Protein AF-A0A832L5V4-F1 (afdb_monomer_lite)

pLDDT: mean 93.27, std 5.25, range [75.19, 98.69]

Radius of gyration: 15.29 Å; chains: 1; bounding box: 38×40×36 Å

Secondary structure (DSSP, 8-state):
---GGGG-SEEEES-S-TTTSSS-BTEEEEEE-HHHHHHHHTTSEEEEEEEEESSSS--HHHHHHPPP-SEEEGGGGSS-EEEEEEEETTEEEEEEE-TTSSSEEEEEEE-SS-HHHHHHHHHHHHHHHHHHTTTSPP-TTS-----EEEEEPGGGGSSEEE-

Sequence (163 aa):
MKTIMSYFDETVDYPLDIALNPIPMNTLWRYVSSTFLDGFINHVTPLKVFVLDRYEPDKTEKIKKLKRQIHTKLSQFGDDIIILSEIGENTYMFFWFDMDVSDCYIGRFETTDSKDKVIDSLTNWLNKQKEENEGEEFYEGIDNGIWNYHELPLSFLEGWISF

Structure (mmCIF, N/CA/C/O backbone):
data_AF-A0A832L5V4-F1
#
_entry.id   AF-A0A832L5V4-F1
#
loop_
_atom_site.group_PDB
_atom_site.id
_atom_site.type_symbol
_atom_site.label_atom_id
_atom_site.label_alt_id
_atom_site.label_comp_id
_atom_site.label_asym_id
_atom_site.label_entity_id
_atom_site.label_seq_id
_atom_site.pdbx_PDB_ins_code
_atom_site.Cartn_x
_atom_site.Cartn_y
_atom_site.Cartn_z
_atom_site.occupancy
_atom_site.B_iso_or_equiv
_atom_site.auth_seq_id
_atom_site.auth_comp_id
_atom_site.auth_asym_id
_atom_site.auth_atom_id
_atom_site.pdbx_PDB_model_num
ATOM 1 N N . MET A 1 1 ? 12.115 3.845 15.332 1.00 83.44 1 MET A N 1
ATOM 2 C CA . MET A 1 1 ? 10.847 4.377 14.791 1.00 83.44 1 MET A CA 1
ATOM 3 C C . MET A 1 1 ? 10.010 3.200 14.311 1.00 83.44 1 MET A C 1
ATOM 5 O O . MET A 1 1 ? 10.590 2.300 13.717 1.00 83.44 1 MET A O 1
ATOM 9 N N . LYS A 1 2 ? 8.712 3.145 14.632 1.00 95.56 2 LYS A N 1
ATOM 10 C CA . LYS A 1 2 ? 7.837 2.034 14.220 1.00 95.56 2 LYS A CA 1
ATOM 11 C C . LYS A 1 2 ? 7.489 2.176 12.731 1.00 95.56 2 LYS A C 1
ATOM 13 O O . LYS A 1 2 ? 7.169 3.283 12.300 1.00 95.56 2 LYS A O 1
ATOM 18 N N . THR A 1 3 ? 7.570 1.085 11.973 1.00 98.06 3 THR A N 1
ATOM 19 C CA . THR A 1 3 ? 7.240 1.021 10.536 1.00 98.06 3 THR A CA 1
ATOM 20 C C . THR A 1 3 ? 5.976 0.196 10.312 1.00 98.06 3 THR A C 1
ATOM 22 O O . THR A 1 3 ? 5.634 -0.628 11.160 1.00 98.06 3 THR A O 1
ATOM 25 N N . ILE A 1 4 ? 5.299 0.368 9.173 1.00 98.25 4 ILE A N 1
ATOM 26 C CA . ILE A 1 4 ? 4.096 -0.416 8.838 1.00 98.25 4 ILE A CA 1
ATOM 27 C C . ILE A 1 4 ? 4.352 -1.929 8.895 1.00 98.25 4 ILE A C 1
ATOM 29 O O . ILE A 1 4 ? 3.515 -2.685 9.373 1.00 98.25 4 ILE A O 1
ATOM 33 N N . MET A 1 5 ? 5.562 -2.359 8.525 1.00 97.94 5 MET A N 1
ATOM 34 C CA . MET A 1 5 ? 5.958 -3.770 8.550 1.00 97.94 5 MET A CA 1
ATOM 35 C C . MET A 1 5 ? 5.929 -4.387 9.955 1.00 97.94 5 MET A C 1
ATOM 37 O O . MET A 1 5 ? 5.801 -5.594 10.088 1.00 97.94 5 MET A O 1
ATOM 41 N N . SER A 1 6 ? 6.005 -3.573 11.012 1.00 97.75 6 SER A N 1
ATOM 42 C CA . SER A 1 6 ? 5.961 -4.057 12.400 1.00 97.75 6 SER A CA 1
ATOM 43 C C . SER A 1 6 ? 4.576 -4.500 12.887 1.00 97.75 6 SER A C 1
ATOM 45 O O . SER A 1 6 ? 4.480 -4.988 14.010 1.00 97.75 6 SER A O 1
ATOM 47 N N . TYR A 1 7 ? 3.514 -4.290 12.101 1.00 98.38 7 TYR A N 1
ATOM 48 C CA . TYR A 1 7 ? 2.175 -4.801 12.420 1.00 98.38 7 TYR A CA 1
ATOM 49 C C . TYR A 1 7 ? 1.917 -6.208 11.871 1.00 98.38 7 TYR A C 1
ATOM 51 O O . TYR A 1 7 ? 0.864 -6.779 12.147 1.00 98.38 7 TYR A O 1
ATOM 59 N N . PHE A 1 8 ? 2.844 -6.756 11.086 1.00 98.19 8 PHE A N 1
ATOM 60 C CA . PHE A 1 8 ? 2.738 -8.111 10.568 1.00 98.19 8 PHE A CA 1
ATOM 61 C C . PHE A 1 8 ? 3.642 -9.029 11.386 1.00 98.19 8 PHE A C 1
ATOM 63 O O . PHE A 1 8 ? 4.862 -8.864 11.396 1.00 98.19 8 PHE A O 1
ATOM 70 N N . ASP A 1 9 ? 3.030 -9.989 12.070 1.00 97.81 9 ASP A N 1
ATOM 71 C CA . ASP A 1 9 ? 3.724 -11.026 12.834 1.00 97.81 9 ASP A CA 1
ATOM 72 C C . ASP A 1 9 ? 4.356 -12.063 11.893 1.00 97.81 9 ASP A C 1
ATOM 74 O O . ASP A 1 9 ? 5.386 -12.664 12.204 1.00 97.81 9 ASP A O 1
ATOM 78 N N . GLU A 1 10 ? 3.746 -12.253 10.721 1.00 96.88 10 GLU A N 1
ATOM 79 C CA . GLU A 1 10 ? 4.162 -13.224 9.718 1.00 96.88 10 GLU A CA 1
ATOM 80 C C . GLU A 1 10 ? 4.188 -12.610 8.313 1.00 96.88 10 GLU A C 1
ATOM 82 O O . GLU A 1 10 ? 3.348 -11.784 7.948 1.00 96.88 10 GLU A O 1
ATOM 87 N N . THR A 1 11 ? 5.153 -13.049 7.504 1.00 97.31 11 THR A N 1
ATOM 88 C CA . THR A 1 11 ? 5.185 -12.804 6.059 1.00 97.31 11 THR A CA 1
ATOM 89 C C . THR A 1 11 ? 5.166 -14.140 5.326 1.00 97.31 11 THR A C 1
ATOM 91 O O . THR A 1 11 ? 6.017 -14.989 5.585 1.00 97.31 11 THR A O 1
ATOM 94 N N . VAL A 1 12 ? 4.207 -14.318 4.418 1.00 96.69 12 VAL A N 1
ATOM 95 C CA . VAL A 1 12 ? 4.020 -15.553 3.644 1.00 96.69 12 VAL A CA 1
ATOM 96 C C . VAL A 1 12 ? 4.200 -15.260 2.161 1.00 96.69 12 VAL A C 1
ATOM 98 O O . VAL A 1 12 ? 3.477 -14.447 1.584 1.00 96.69 12 VAL A O 1
ATOM 101 N N . ASP A 1 13 ? 5.140 -15.963 1.542 1.00 96.38 13 ASP A N 1
ATOM 102 C CA . ASP A 1 13 ? 5.391 -15.894 0.103 1.00 96.38 13 ASP A CA 1
ATOM 103 C C . ASP A 1 13 ? 4.568 -16.951 -0.615 1.00 96.38 13 ASP A C 1
ATOM 105 O O . ASP A 1 13 ? 4.511 -18.092 -0.154 1.00 96.38 13 ASP A O 1
ATOM 109 N N . TYR A 1 14 ? 3.969 -16.590 -1.754 1.00 94.31 14 TYR A N 1
ATOM 110 C CA . TYR A 1 14 ? 3.171 -17.511 -2.571 1.00 94.31 14 TYR A CA 1
ATOM 111 C C . TYR A 1 14 ? 2.118 -18.260 -1.731 1.00 94.31 14 TYR A C 1
ATOM 113 O O . TYR A 1 14 ? 2.139 -19.496 -1.673 1.00 94.31 14 TYR A O 1
ATOM 121 N N . PRO A 1 15 ? 1.219 -17.536 -1.032 1.00 93.75 15 PRO A N 1
ATOM 122 C CA . PRO A 1 15 ? 0.267 -18.155 -0.120 1.00 93.75 15 PRO A CA 1
ATOM 123 C C . PRO A 1 15 ? -0.567 -19.219 -0.840 1.00 93.75 15 PRO A C 1
ATOM 125 O O . PRO A 1 15 ? -1.112 -18.995 -1.923 1.00 93.75 15 PRO A O 1
ATOM 128 N N . LEU A 1 16 ? -0.669 -20.391 -0.219 1.00 89.94 16 LEU A N 1
ATOM 129 C CA . LEU A 1 16 ? -1.487 -21.504 -0.691 1.00 89.94 16 LEU A CA 1
ATOM 130 C C . LEU A 1 16 ? -2.833 -21.514 0.037 1.00 89.94 16 LEU A C 1
ATOM 132 O O . LEU A 1 16 ? -3.006 -20.860 1.063 1.00 89.94 16 LEU A O 1
ATOM 136 N N . ASP A 1 17 ? -3.803 -22.245 -0.514 1.00 87.44 17 ASP A N 1
ATOM 137 C CA . ASP A 1 17 ? -5.129 -22.435 0.091 1.00 87.44 17 ASP A CA 1
ATOM 138 C C . ASP A 1 17 ? -5.871 -21.125 0.425 1.00 87.44 17 ASP A C 1
ATOM 140 O O . ASP A 1 17 ? -6.682 -21.056 1.351 1.00 87.44 17 ASP A O 1
ATOM 144 N N . ILE A 1 18 ? -5.632 -20.086 -0.385 1.00 88.25 18 ILE A N 1
ATOM 145 C CA . ILE A 1 18 ? -6.130 -18.715 -0.193 1.00 88.25 18 ILE A CA 1
ATOM 146 C C . ILE A 1 18 ? -7.648 -18.661 0.052 1.00 88.25 18 ILE A C 1
ATOM 148 O O . ILE A 1 18 ? -8.131 -17.840 0.828 1.00 88.25 18 ILE A O 1
ATOM 152 N N . ALA A 1 19 ? -8.411 -19.549 -0.587 1.00 87.31 19 ALA A N 1
ATOM 153 C CA . ALA A 1 19 ? -9.864 -19.599 -0.458 1.00 87.31 19 ALA A CA 1
ATOM 154 C C . ALA A 1 19 ? -10.359 -20.060 0.929 1.00 87.31 19 ALA A C 1
ATOM 156 O O . ALA A 1 19 ? -11.506 -19.782 1.274 1.00 87.31 19 ALA A O 1
ATOM 157 N N . LEU A 1 20 ? -9.536 -20.766 1.716 1.00 89.38 20 LEU A N 1
ATOM 158 C CA . LEU A 1 20 ? -9.933 -21.280 3.034 1.00 89.38 20 LEU A CA 1
ATOM 159 C C . LEU A 1 20 ? -9.820 -20.222 4.136 1.00 89.38 20 LEU A C 1
ATOM 161 O O . LEU A 1 20 ? -10.670 -20.171 5.022 1.00 89.38 20 LEU A O 1
ATOM 165 N N . ASN A 1 21 ? -8.780 -19.388 4.089 1.00 87.75 21 ASN A N 1
ATOM 166 C CA . ASN A 1 21 ? -8.557 -18.309 5.049 1.00 87.75 21 ASN A CA 1
ATOM 167 C C . ASN A 1 21 ? -7.858 -17.127 4.357 1.00 87.75 21 ASN A C 1
ATOM 169 O O . ASN A 1 21 ? -6.636 -16.989 4.460 1.00 87.75 21 ASN A O 1
ATOM 173 N N . PRO A 1 22 ? -8.603 -16.299 3.603 1.00 89.19 22 PRO A N 1
ATOM 174 C CA . PRO A 1 22 ? -8.007 -15.209 2.848 1.00 89.19 22 PRO A CA 1
ATOM 175 C C . PRO A 1 22 ? -7.442 -14.144 3.794 1.00 89.19 22 PRO A C 1
ATOM 177 O O . PRO A 1 22 ? -8.161 -13.611 4.640 1.00 89.19 22 PRO A O 1
ATOM 180 N N . ILE A 1 23 ? -6.160 -13.818 3.606 1.00 90.50 23 ILE A N 1
ATOM 181 C CA . ILE A 1 23 ? -5.425 -12.740 4.280 1.00 90.50 23 ILE A CA 1
ATOM 182 C C . ILE A 1 23 ? -5.578 -12.815 5.817 1.00 90.50 23 ILE A C 1
ATOM 184 O O . ILE A 1 23 ? -6.313 -12.016 6.412 1.00 90.50 23 ILE A O 1
ATOM 188 N N . PRO A 1 24 ? -4.943 -13.789 6.495 1.00 95.44 24 PRO A N 1
ATOM 189 C CA . PRO A 1 24 ? -4.996 -13.925 7.949 1.00 95.44 24 PRO A CA 1
ATOM 190 C C . PRO A 1 24 ? -4.625 -12.625 8.680 1.00 95.44 24 PRO A C 1
ATOM 192 O O . PRO A 1 24 ? -3.970 -11.739 8.131 1.00 95.44 24 PRO A O 1
ATOM 195 N N . MET A 1 25 ? -5.121 -12.474 9.909 1.00 96.94 25 MET A N 1
ATOM 196 C CA . MET A 1 25 ? -4.839 -11.284 10.714 1.00 96.94 25 MET A CA 1
ATOM 197 C C . MET A 1 25 ? -3.352 -11.219 11.080 1.00 96.94 25 MET A C 1
ATOM 199 O O . MET A 1 25 ? -2.763 -12.240 11.414 1.00 96.94 25 MET A O 1
ATOM 203 N N . ASN A 1 26 ? -2.786 -10.014 11.044 1.00 98.12 26 ASN A N 1
ATOM 204 C CA . ASN A 1 26 ? -1.373 -9.707 11.279 1.00 98.12 26 ASN A CA 1
ATOM 205 C C . ASN A 1 26 ? -0.421 -10.465 10.34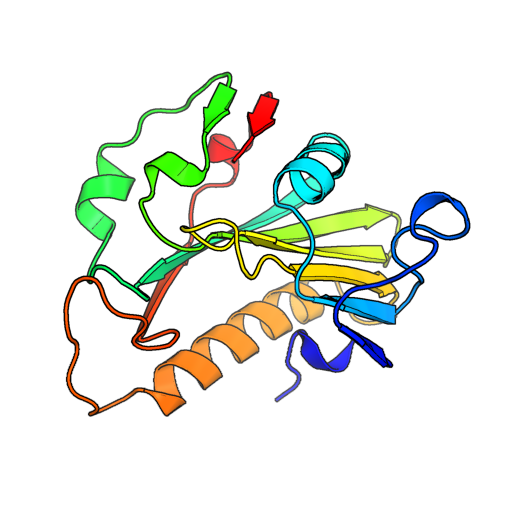3 1.00 98.12 26 ASN A C 1
ATOM 207 O O . ASN A 1 26 ? 0.716 -10.764 10.704 1.00 98.12 26 ASN A O 1
ATOM 211 N N . THR A 1 27 ? -0.861 -10.745 9.118 1.00 97.69 27 THR A N 1
ATOM 212 C CA . THR A 1 27 ? -0.050 -11.423 8.106 1.00 97.69 27 THR A CA 1
ATOM 213 C C . THR A 1 27 ? 0.086 -10.550 6.867 1.00 97.69 27 THR A C 1
ATOM 215 O O . THR A 1 27 ? -0.897 -9.987 6.374 1.00 97.69 27 THR A O 1
ATOM 218 N N . LEU A 1 28 ? 1.311 -10.465 6.350 1.00 98.25 28 LEU A N 1
ATOM 219 C CA . LEU A 1 28 ? 1.615 -9.912 5.036 1.00 98.25 28 LEU A CA 1
ATOM 220 C C . LEU A 1 28 ? 1.790 -11.057 4.038 1.00 98.25 28 LEU A C 1
ATOM 222 O O . LEU A 1 28 ? 2.629 -11.935 4.225 1.00 98.25 28 LEU A O 1
ATOM 226 N N . TRP A 1 29 ? 1.023 -11.048 2.961 1.00 97.56 29 TRP A N 1
ATOM 227 C CA . TRP A 1 29 ? 1.217 -11.949 1.834 1.00 97.56 29 TRP A CA 1
ATOM 228 C C . TRP A 1 29 ? 1.990 -11.258 0.722 1.00 97.56 29 TRP A C 1
ATOM 230 O O . TRP A 1 29 ? 1.693 -10.109 0.383 1.00 97.56 29 TRP A O 1
ATOM 240 N N . ARG A 1 30 ? 2.952 -11.975 0.138 1.00 97.06 30 ARG A N 1
ATOM 241 C CA . ARG A 1 30 ? 3.760 -11.518 -0.996 1.00 97.06 30 ARG A CA 1
ATOM 242 C C . ARG A 1 30 ? 3.581 -12.417 -2.212 1.00 97.06 30 ARG A C 1
ATOM 244 O O . ARG A 1 30 ? 3.216 -13.586 -2.069 1.00 97.06 30 ARG A O 1
ATOM 251 N N . TYR A 1 31 ? 3.882 -11.866 -3.386 1.00 95.00 31 TYR A N 1
ATOM 252 C CA . TYR A 1 31 ? 3.754 -12.553 -4.674 1.00 95.00 31 TYR A CA 1
ATOM 253 C C . TYR A 1 31 ? 2.313 -13.015 -4.933 1.00 95.00 31 TYR A C 1
ATOM 255 O O . TYR A 1 31 ? 2.040 -14.174 -5.255 1.00 95.00 31 TYR A O 1
ATOM 263 N N . VAL A 1 32 ? 1.362 -12.102 -4.717 1.00 94.12 32 VAL A N 1
ATOM 264 C CA . VAL A 1 32 ? -0.070 -12.336 -4.930 1.00 94.12 32 VAL A CA 1
ATOM 265 C C . VAL A 1 32 ? -0.502 -11.633 -6.215 1.00 94.12 32 VAL A C 1
ATOM 267 O O . VAL A 1 32 ? -0.030 -10.550 -6.521 1.00 94.12 32 VAL A O 1
ATOM 270 N N . SER A 1 33 ? -1.420 -12.219 -6.985 1.00 92.62 33 SER A N 1
ATOM 271 C CA . SER A 1 33 ? -1.902 -11.594 -8.226 1.00 92.62 33 SER A CA 1
ATOM 272 C C . SER A 1 33 ? -2.573 -10.238 -7.969 1.00 92.62 33 SER A C 1
ATOM 274 O O . SER A 1 33 ? -3.421 -10.128 -7.083 1.00 92.62 33 SER A O 1
ATOM 276 N N . SER A 1 34 ? -2.296 -9.234 -8.807 1.00 94.06 34 SER A N 1
ATOM 277 C CA . SER A 1 34 ? -3.002 -7.940 -8.785 1.00 94.06 34 SER A CA 1
ATOM 278 C C . SER A 1 34 ? -4.528 -8.082 -8.875 1.00 94.06 34 SER A C 1
ATOM 280 O O . SER A 1 34 ? -5.249 -7.362 -8.194 1.00 94.06 34 SER A O 1
ATOM 282 N N . THR A 1 35 ? -5.040 -9.078 -9.608 1.00 92.69 35 THR A N 1
ATOM 283 C CA . THR A 1 35 ? -6.484 -9.371 -9.678 1.00 92.69 35 THR A CA 1
ATOM 284 C C . THR A 1 35 ? -7.069 -9.764 -8.318 1.00 92.69 35 THR A C 1
ATOM 286 O O . THR A 1 35 ? -8.235 -9.490 -8.038 1.00 92.69 35 THR A O 1
ATOM 289 N N . PHE A 1 36 ? -6.274 -10.399 -7.452 1.00 93.31 36 PHE A N 1
ATOM 290 C CA . PHE A 1 36 ? -6.698 -10.685 -6.086 1.00 93.31 36 PHE A CA 1
ATOM 291 C C . PHE A 1 36 ? -6.830 -9.386 -5.287 1.00 93.31 36 PHE A C 1
ATOM 293 O O . PHE A 1 36 ? -7.852 -9.190 -4.639 1.00 93.31 36 PHE A O 1
ATOM 300 N N . LEU A 1 37 ? -5.856 -8.474 -5.387 1.00 96.00 37 LEU A N 1
ATOM 301 C CA . LEU A 1 37 ? -5.907 -7.161 -4.732 1.00 96.00 37 LEU A CA 1
ATOM 302 C C . LEU A 1 37 ? -7.094 -6.316 -5.233 1.00 96.00 37 LEU A C 1
ATOM 304 O O . LEU A 1 37 ? -7.799 -5.717 -4.417 1.00 96.00 37 LEU A O 1
ATOM 308 N N . ASP A 1 38 ? -7.363 -6.323 -6.544 1.00 94.81 38 ASP A N 1
ATOM 309 C CA . ASP A 1 38 ? -8.521 -5.655 -7.165 1.00 94.81 38 ASP A CA 1
ATOM 310 C C . ASP A 1 38 ? -9.853 -6.109 -6.545 1.00 94.81 38 ASP A C 1
ATOM 312 O O . ASP A 1 38 ? -10.789 -5.316 -6.383 1.00 94.81 38 ASP A O 1
ATOM 316 N N . GLY A 1 39 ? -9.920 -7.383 -6.146 1.00 94.12 39 GLY A N 1
ATOM 317 C CA . GLY A 1 39 ? -11.067 -7.975 -5.465 1.00 94.12 39 GLY A CA 1
ATOM 318 C C . GLY A 1 39 ? -11.326 -7.428 -4.058 1.00 94.12 39 GLY A C 1
ATOM 319 O O . GLY A 1 39 ? -12.438 -7.584 -3.565 1.00 94.12 39 GLY A O 1
ATOM 320 N N . PHE A 1 40 ? -10.351 -6.772 -3.416 1.00 95.62 40 PHE A N 1
ATOM 321 C CA . PHE A 1 40 ? -10.499 -6.199 -2.070 1.00 95.62 40 PHE A CA 1
ATOM 322 C C . PHE A 1 40 ? -10.518 -4.672 -2.062 1.00 95.62 40 PHE A C 1
ATOM 324 O O . PHE A 1 40 ? -11.255 -4.089 -1.269 1.00 95.62 40 PHE A O 1
ATOM 331 N N . ILE A 1 41 ? -9.750 -4.009 -2.930 1.00 96.19 41 ILE A N 1
ATOM 332 C CA . ILE A 1 41 ? -9.552 -2.551 -2.865 1.00 96.19 41 ILE A CA 1
ATOM 333 C C . ILE A 1 41 ? -10.858 -1.745 -3.009 1.00 96.19 41 ILE A C 1
ATOM 335 O O . ILE A 1 41 ? -10.995 -0.665 -2.442 1.00 96.19 41 ILE A O 1
ATOM 339 N N . ASN A 1 42 ? -11.859 -2.298 -3.699 1.00 95.75 42 ASN A N 1
ATOM 340 C CA . ASN A 1 42 ? -13.188 -1.693 -3.859 1.00 95.75 42 ASN A CA 1
ATOM 341 C C . ASN A 1 42 ? -14.111 -1.856 -2.633 1.00 95.75 42 ASN A C 1
ATOM 343 O O . ASN A 1 42 ? -15.236 -1.355 -2.631 1.00 95.75 42 ASN A O 1
ATOM 347 N N . HIS A 1 43 ? -13.665 -2.572 -1.599 1.00 95.44 43 HIS A N 1
ATOM 348 C CA . HIS A 1 43 ? -14.448 -2.916 -0.407 1.00 95.44 43 HIS A CA 1
ATOM 349 C C . HIS A 1 43 ? -13.801 -2.423 0.896 1.00 95.44 43 HIS A C 1
ATOM 351 O O . HIS A 1 43 ? -14.140 -2.899 1.980 1.00 95.44 43 HIS A O 1
ATOM 357 N N . VAL A 1 44 ? -12.879 -1.465 0.799 1.00 96.25 44 VAL A N 1
ATOM 358 C CA . VAL A 1 44 ? -12.152 -0.874 1.930 1.00 96.25 44 VAL A CA 1
ATOM 359 C C . VAL A 1 44 ? -12.278 0.650 1.924 1.00 96.25 44 VAL A C 1
ATOM 361 O O . VAL A 1 44 ? -12.726 1.235 0.940 1.00 96.25 44 VAL A O 1
ATOM 364 N N . THR A 1 45 ? -11.894 1.308 3.022 1.00 96.75 45 THR A N 1
ATOM 365 C CA . THR A 1 45 ? -11.837 2.779 3.099 1.00 96.75 45 THR A CA 1
ATOM 366 C C . THR A 1 45 ? -10.381 3.246 3.022 1.00 96.75 45 THR A C 1
ATOM 368 O O . THR A 1 45 ? -9.658 3.099 4.011 1.00 96.75 45 THR A O 1
ATOM 371 N N . PRO A 1 46 ? -9.915 3.805 1.890 1.00 96.81 46 PRO A N 1
ATOM 372 C CA . PRO A 1 46 ? -8.537 4.269 1.763 1.00 96.81 46 PRO A CA 1
ATOM 373 C C . PRO A 1 46 ? -8.219 5.414 2.730 1.00 96.81 46 PRO A C 1
ATOM 375 O O . PRO A 1 46 ? -8.999 6.354 2.879 1.00 96.81 46 PRO A O 1
ATOM 378 N N . LEU A 1 47 ? -7.049 5.349 3.361 1.00 97.56 47 LEU A N 1
ATOM 379 C CA . LEU A 1 47 ? -6.516 6.383 4.255 1.00 97.56 47 LEU A CA 1
ATOM 380 C C . LEU A 1 47 ? -5.384 7.170 3.600 1.00 97.56 47 LEU A C 1
ATOM 382 O O . LEU A 1 47 ? -5.299 8.387 3.758 1.00 97.56 47 LEU A O 1
ATOM 386 N N . LYS A 1 48 ? -4.510 6.467 2.877 1.00 98.06 48 LYS A N 1
ATOM 387 C CA . LYS A 1 48 ? -3.375 7.034 2.148 1.00 98.06 48 LYS A CA 1
ATOM 388 C C . LYS A 1 48 ? -3.117 6.223 0.890 1.00 98.06 48 LYS A C 1
ATOM 390 O O . LYS A 1 48 ? -3.253 5.001 0.911 1.00 98.06 48 LYS A O 1
ATOM 395 N N . VAL A 1 49 ? -2.700 6.905 -0.169 1.00 96.81 49 VAL A N 1
ATOM 396 C CA . VAL A 1 49 ? -2.206 6.285 -1.396 1.00 96.81 49 VAL A CA 1
ATOM 397 C C . VAL A 1 49 ? -0.950 7.005 -1.858 1.00 96.81 49 VAL A C 1
ATOM 399 O O . VAL A 1 49 ? -0.884 8.234 -1.835 1.00 96.81 49 VAL A O 1
ATOM 402 N N . PHE A 1 50 ? 0.037 6.228 -2.280 1.00 96.88 50 PHE A N 1
ATOM 403 C CA . PHE A 1 50 ? 1.301 6.722 -2.790 1.00 96.88 50 PHE A CA 1
ATOM 404 C C . PHE A 1 50 ? 1.615 6.045 -4.113 1.00 96.88 50 PHE A C 1
ATOM 406 O O . PHE A 1 50 ? 1.395 4.844 -4.255 1.00 96.88 50 PHE A O 1
ATOM 413 N N . VAL A 1 51 ? 2.154 6.816 -5.049 1.00 95.69 51 VAL A N 1
ATOM 414 C CA . VAL A 1 51 ? 2.879 6.278 -6.199 1.00 95.69 51 VAL A CA 1
ATOM 415 C C . VAL A 1 51 ? 4.367 6.351 -5.906 1.00 95.69 51 VAL A C 1
ATOM 417 O O . VAL A 1 51 ? 4.843 7.359 -5.374 1.00 95.69 51 VAL A O 1
ATOM 420 N N . LEU A 1 52 ? 5.077 5.270 -6.196 1.00 95.69 52 LEU A N 1
ATOM 421 C CA . LEU A 1 52 ? 6.517 5.191 -6.001 1.00 95.69 52 LEU A CA 1
ATOM 422 C C . LEU A 1 52 ? 7.256 5.675 -7.253 1.00 95.69 52 LEU A C 1
ATOM 424 O O . LEU A 1 52 ? 6.702 5.702 -8.350 1.00 95.69 52 LEU A O 1
ATOM 428 N N . ASP A 1 53 ? 8.511 6.062 -7.063 1.00 94.56 53 ASP A N 1
ATOM 429 C CA . ASP A 1 53 ? 9.472 6.261 -8.141 1.00 94.56 53 ASP A CA 1
ATOM 430 C C . ASP A 1 53 ? 10.476 5.092 -8.059 1.00 94.56 53 ASP A C 1
ATOM 432 O O . ASP A 1 53 ? 11.544 5.253 -7.470 1.00 94.56 53 ASP A O 1
ATOM 436 N N . ARG A 1 54 ? 10.129 3.891 -8.548 1.00 93.75 54 ARG A N 1
ATOM 437 C 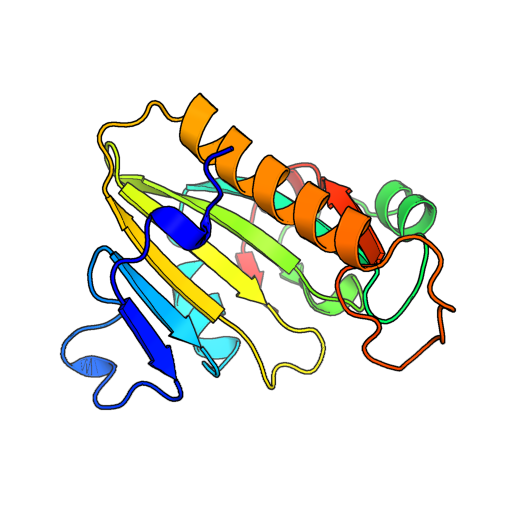CA . ARG A 1 54 ? 11.068 2.745 -8.600 1.00 93.75 54 ARG A CA 1
ATOM 438 C C . ARG A 1 54 ? 11.681 2.567 -9.981 1.00 93.75 54 ARG A C 1
ATOM 440 O O . ARG A 1 54 ? 12.855 2.221 -10.085 1.00 93.75 54 ARG A O 1
ATOM 447 N N . TYR A 1 55 ? 10.893 2.822 -11.025 1.00 92.69 55 TYR A N 1
ATOM 448 C CA . TYR A 1 55 ? 11.262 2.543 -12.417 1.00 92.69 55 TYR A CA 1
ATOM 449 C C . TYR A 1 55 ? 11.376 3.811 -13.265 1.00 92.69 55 TYR A C 1
ATOM 451 O O . TYR A 1 55 ? 12.139 3.851 -14.231 1.00 92.69 55 TYR A O 1
ATOM 459 N N . GLU A 1 56 ? 10.648 4.866 -12.898 1.00 90.12 56 GLU A N 1
ATOM 460 C CA . GLU A 1 56 ? 10.725 6.181 -13.536 1.00 90.12 56 GLU A CA 1
ATOM 461 C C . GLU A 1 56 ? 10.797 7.277 -12.461 1.00 90.12 56 GLU A C 1
ATOM 463 O O . GLU A 1 56 ? 9.976 7.274 -11.540 1.00 90.12 56 GLU A O 1
ATOM 468 N N . PRO A 1 57 ? 11.734 8.235 -12.565 1.00 85.62 57 PRO A N 1
ATOM 469 C CA . PRO A 1 57 ? 11.892 9.265 -11.555 1.00 85.62 57 PRO A CA 1
ATOM 470 C C . PRO A 1 57 ? 10.860 10.386 -11.736 1.00 85.62 57 PRO A C 1
ATOM 472 O O . PRO A 1 57 ? 10.467 10.716 -12.854 1.00 85.62 57 PRO A O 1
ATOM 475 N N . ASP A 1 58 ? 10.491 11.030 -10.628 1.00 82.19 58 ASP A N 1
ATOM 476 C CA . ASP A 1 58 ? 9.705 12.269 -10.582 1.00 82.19 58 ASP A CA 1
ATOM 477 C C . ASP A 1 58 ? 8.384 12.240 -11.372 1.00 82.19 58 ASP A C 1
ATOM 479 O O . ASP A 1 58 ? 8.222 12.800 -12.463 1.00 82.19 58 ASP A O 1
ATOM 483 N N . LYS A 1 59 ? 7.359 11.666 -10.741 1.00 82.25 59 LYS A N 1
ATOM 484 C CA . LYS A 1 59 ? 6.000 11.614 -11.299 1.00 82.25 59 LYS A CA 1
ATOM 485 C C . LYS A 1 59 ? 5.171 12.872 -11.042 1.00 82.25 59 LYS A C 1
ATOM 487 O O . LYS A 1 59 ? 4.007 12.929 -11.454 1.00 82.25 59 LYS A O 1
ATOM 492 N N . THR A 1 60 ? 5.745 13.916 -10.440 1.00 83.62 60 THR A N 1
ATOM 493 C CA . THR A 1 60 ? 5.016 15.111 -9.984 1.00 83.62 60 THR A CA 1
ATOM 494 C C . THR A 1 60 ? 4.172 15.749 -11.090 1.00 83.62 60 THR A C 1
ATOM 496 O O . THR A 1 60 ? 2.988 16.043 -10.903 1.00 83.62 60 THR A O 1
ATOM 499 N N . GLU A 1 61 ? 4.755 15.955 -12.273 1.00 82.06 61 GLU A N 1
ATOM 500 C CA . GLU A 1 61 ? 4.059 16.606 -13.390 1.00 82.06 61 GLU A CA 1
ATOM 501 C C . GLU A 1 61 ? 2.991 15.717 -14.033 1.00 82.06 61 GLU A C 1
ATOM 503 O O . GLU A 1 61 ? 1.980 16.233 -14.521 1.00 82.06 61 GLU A O 1
ATOM 508 N N . LYS A 1 62 ? 3.172 14.389 -14.014 1.00 82.31 62 LYS A N 1
ATOM 509 C CA . LYS A 1 62 ? 2.127 13.446 -14.439 1.00 82.31 62 LYS A CA 1
ATOM 510 C C . LYS A 1 62 ? 0.948 13.519 -13.474 1.00 82.31 62 LYS A C 1
ATOM 512 O O . LYS A 1 62 ? -0.179 13.727 -13.919 1.00 82.31 62 LYS A O 1
ATOM 517 N N . ILE A 1 63 ? 1.219 13.466 -12.170 1.00 85.75 63 ILE A N 1
ATOM 518 C CA . ILE A 1 63 ? 0.205 13.503 -11.108 1.00 85.75 63 ILE A CA 1
ATOM 519 C C . ILE A 1 63 ? -0.625 14.789 -11.173 1.00 85.75 63 ILE A C 1
ATOM 521 O O . ILE A 1 63 ? -1.853 14.728 -11.168 1.00 85.75 63 ILE A O 1
ATOM 525 N N . LYS A 1 64 ? 0.013 15.958 -11.321 1.00 84.19 64 LYS A N 1
ATOM 526 C CA . LYS A 1 64 ? -0.687 17.256 -11.418 1.00 84.19 64 LYS A CA 1
ATOM 527 C C . LYS A 1 64 ? -1.661 17.350 -12.594 1.00 84.19 64 LYS A C 1
ATOM 529 O O . LYS A 1 64 ? -2.632 18.102 -12.530 1.00 84.19 64 LYS A O 1
ATOM 534 N N . LYS A 1 65 ? -1.382 16.642 -13.691 1.00 84.19 65 LYS A N 1
ATOM 535 C CA . LYS A 1 65 ? -2.213 16.660 -14.905 1.00 84.19 65 LYS A CA 1
ATOM 536 C C . LYS A 1 65 ? -3.365 15.666 -14.841 1.00 84.19 65 LYS A C 1
ATOM 538 O O . LYS A 1 65 ? -4.276 15.752 -15.671 1.00 84.19 65 LYS A O 1
ATOM 543 N N . LEU A 1 66 ? -3.336 14.733 -13.891 1.00 78.31 66 LEU A N 1
ATOM 544 C CA . LEU A 1 66 ? -4.392 13.752 -13.749 1.00 78.31 66 LEU A CA 1
ATOM 545 C C . LEU A 1 66 ? -5.680 14.426 -13.287 1.00 78.31 66 LEU A C 1
ATOM 547 O O . LEU A 1 66 ? -5.722 15.237 -12.363 1.00 78.31 66 LEU A O 1
ATOM 551 N N . LYS A 1 67 ? -6.760 14.069 -13.972 1.00 78.88 67 LYS A N 1
ATOM 552 C CA . LYS A 1 67 ? -8.111 14.478 -13.608 1.00 78.88 67 LYS A CA 1
ATOM 553 C C . LYS A 1 67 ? -8.731 13.384 -12.760 1.00 78.88 67 LYS A C 1
ATOM 555 O O . LYS A 1 67 ? -8.386 12.216 -12.913 1.00 78.88 67 LYS A O 1
ATOM 560 N N . ARG A 1 68 ? -9.695 13.763 -11.925 1.00 75.19 68 ARG A N 1
ATOM 561 C CA . ARG A 1 68 ? -10.548 12.807 -11.220 1.00 75.19 68 ARG A CA 1
ATOM 562 C C . ARG A 1 68 ? -11.181 11.832 -12.217 1.00 75.19 68 ARG A C 1
ATOM 564 O O . ARG A 1 68 ? -11.705 12.256 -13.250 1.00 75.19 68 ARG A O 1
ATOM 571 N N . GLN A 1 69 ? -11.150 10.549 -11.880 1.00 79.19 69 GLN A N 1
ATOM 572 C CA . GLN A 1 69 ? -11.731 9.471 -12.674 1.00 79.19 69 GLN A CA 1
ATOM 573 C C . GLN A 1 69 ? -12.893 8.836 -11.904 1.00 79.19 69 GLN A C 1
ATOM 575 O O . GLN A 1 69 ? -12.952 8.927 -10.685 1.00 79.19 69 GLN A O 1
ATOM 580 N N . ILE A 1 70 ? -13.853 8.260 -12.634 1.00 80.44 70 ILE A N 1
ATOM 581 C CA . ILE A 1 70 ? -14.957 7.467 -12.056 1.00 80.44 70 ILE A CA 1
ATOM 582 C C . ILE A 1 70 ? -14.540 5.995 -11.947 1.00 80.44 70 ILE A C 1
ATOM 584 O O . ILE A 1 70 ? -15.014 5.274 -11.077 1.00 80.44 70 ILE A O 1
ATOM 588 N N . HIS A 1 71 ? -13.637 5.562 -12.829 1.00 87.94 71 HIS A N 1
ATOM 589 C CA . HIS A 1 71 ? -12.931 4.294 -12.735 1.00 87.94 71 HIS A CA 1
ATOM 590 C C . HIS A 1 71 ? -11.440 4.590 -12.799 1.00 87.94 71 HIS A C 1
ATOM 592 O O . HIS A 1 71 ? -10.974 5.137 -13.803 1.00 87.94 71 HIS A O 1
ATOM 598 N N . THR A 1 72 ? -10.717 4.256 -11.740 1.00 89.38 72 THR A N 1
ATOM 599 C CA . THR A 1 72 ? -9.291 4.542 -11.639 1.00 89.38 72 THR A CA 1
ATOM 600 C C . THR A 1 72 ? -8.503 3.294 -11.959 1.00 89.38 72 THR A C 1
ATOM 602 O O . THR A 1 72 ? -8.582 2.301 -11.240 1.00 89.38 72 THR A O 1
ATOM 605 N N . LYS A 1 73 ? -7.715 3.378 -13.031 1.00 91.44 73 LYS A N 1
ATOM 606 C CA . LYS A 1 73 ? -6.756 2.341 -13.391 1.00 91.44 73 LYS A CA 1
ATOM 607 C C . LYS A 1 73 ? -5.392 2.654 -12.780 1.00 91.44 73 LYS A C 1
ATOM 609 O O . LYS A 1 73 ? -4.735 3.588 -13.232 1.00 91.44 73 LYS A O 1
ATOM 614 N N . LEU A 1 74 ? -4.972 1.930 -11.754 1.00 91.31 74 LEU A N 1
ATOM 615 C CA . LEU A 1 74 ? -3.728 2.198 -11.032 1.00 91.31 74 LEU A CA 1
ATOM 616 C C . LEU A 1 74 ? -2.482 1.967 -11.907 1.00 91.31 74 LEU A C 1
ATOM 618 O O . LEU A 1 74 ? -1.524 2.727 -11.786 1.00 91.31 74 LEU 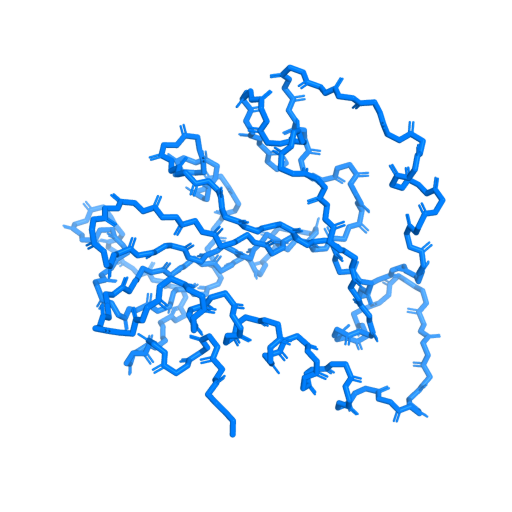A O 1
ATOM 622 N N . SER A 1 75 ? -2.510 1.067 -12.899 1.00 90.56 75 SER A N 1
ATOM 623 C CA . SER A 1 75 ? -1.371 0.901 -13.818 1.00 90.56 75 SER A CA 1
ATOM 624 C C . SER A 1 75 ? -1.049 2.161 -14.636 1.00 90.56 75 SER A C 1
ATOM 626 O O . SER A 1 75 ? -0.002 2.234 -15.277 1.00 90.56 75 SER A O 1
ATOM 628 N N . GLN A 1 76 ? -1.944 3.159 -14.682 1.00 88.31 76 GLN A N 1
ATOM 629 C CA . GLN A 1 76 ? -1.717 4.399 -15.433 1.00 88.31 76 GLN A CA 1
ATOM 630 C C . GLN A 1 76 ? -0.545 5.229 -14.888 1.00 88.31 76 GLN A C 1
ATOM 632 O O . GLN A 1 76 ? -0.021 6.085 -15.599 1.00 88.31 76 GLN A O 1
ATOM 637 N N . PHE A 1 77 ? -0.158 4.997 -13.631 1.00 88.56 77 PHE A N 1
ATOM 638 C CA . PHE A 1 77 ? 0.954 5.689 -12.986 1.00 88.56 77 PHE A CA 1
ATOM 639 C C . PHE A 1 77 ? 2.328 5.157 -13.432 1.00 88.56 77 PHE A C 1
ATOM 641 O O . PHE A 1 77 ? 3.334 5.854 -13.259 1.00 88.56 77 PHE A O 1
ATOM 648 N N . GLY A 1 78 ? 2.363 3.977 -14.067 1.00 89.62 78 GLY A N 1
ATOM 649 C CA . GLY A 1 78 ? 3.580 3.373 -14.614 1.00 89.62 78 GLY A CA 1
ATOM 650 C C . GLY A 1 78 ? 4.643 3.098 -13.555 1.00 89.62 78 GLY A C 1
ATOM 651 O O . GLY A 1 78 ? 5.817 3.331 -13.819 1.00 89.62 78 GLY A O 1
ATOM 652 N N . ASP A 1 79 ? 4.211 2.750 -12.345 1.00 94.06 79 ASP A N 1
ATOM 653 C CA . ASP A 1 79 ? 5.042 2.381 -11.199 1.00 94.06 79 ASP A CA 1
ATOM 654 C C . ASP A 1 79 ? 4.141 1.791 -10.118 1.00 94.06 79 ASP A C 1
ATOM 656 O O . ASP A 1 79 ? 2.916 1.689 -10.284 1.00 94.06 79 ASP A O 1
ATOM 660 N N . ASP A 1 80 ? 4.762 1.452 -9.006 1.00 95.94 80 ASP A N 1
ATOM 661 C CA . ASP A 1 80 ? 4.105 0.804 -7.900 1.00 95.94 80 ASP A CA 1
ATOM 662 C C . ASP A 1 80 ? 3.189 1.753 -7.138 1.00 95.94 80 ASP A C 1
ATOM 664 O O . ASP A 1 80 ? 3.452 2.952 -6.981 1.00 95.94 80 ASP A O 1
ATOM 668 N N . ILE A 1 81 ? 2.111 1.179 -6.613 1.00 96.81 81 ILE A N 1
ATOM 669 C CA . ILE A 1 81 ? 1.121 1.894 -5.820 1.00 96.81 81 ILE A CA 1
ATOM 670 C C . ILE A 1 81 ? 1.023 1.261 -4.440 1.00 96.81 81 ILE A C 1
ATOM 672 O O . ILE A 1 81 ? 0.677 0.088 -4.295 1.00 96.81 81 ILE A O 1
ATOM 676 N N . ILE A 1 82 ? 1.252 2.076 -3.414 1.00 98.19 82 ILE A N 1
ATOM 677 C CA . ILE A 1 82 ? 1.063 1.696 -2.016 1.00 98.19 82 ILE A CA 1
ATOM 678 C C . ILE A 1 82 ? -0.239 2.299 -1.508 1.00 98.19 82 ILE A C 1
ATOM 680 O O . ILE A 1 82 ? -0.445 3.508 -1.619 1.00 98.19 82 ILE A O 1
ATOM 684 N N . ILE A 1 83 ? -1.105 1.482 -0.908 1.00 98.44 83 ILE A N 1
ATOM 685 C CA . ILE A 1 83 ? -2.355 1.943 -0.292 1.00 98.44 83 ILE A CA 1
ATOM 686 C C . ILE A 1 83 ? -2.451 1.404 1.130 1.00 98.44 83 ILE A C 1
ATOM 688 O O . ILE A 1 83 ? -2.297 0.209 1.374 1.00 98.44 83 ILE A O 1
ATOM 692 N N . LEU A 1 84 ? -2.771 2.289 2.069 1.00 98.69 84 LEU A N 1
ATOM 693 C CA . LEU A 1 84 ? -3.222 1.919 3.406 1.00 98.69 84 LEU A CA 1
ATOM 694 C C . LEU A 1 84 ? -4.706 2.228 3.517 1.00 98.69 84 LEU A C 1
ATOM 696 O O . LEU A 1 84 ? -5.134 3.339 3.206 1.00 98.69 84 LEU A O 1
ATOM 700 N N . SER A 1 85 ? -5.473 1.255 3.991 1.00 98.38 85 SER A N 1
ATOM 701 C CA . SER A 1 85 ? -6.919 1.365 4.150 1.00 98.38 85 SER A CA 1
ATOM 702 C C . SER A 1 85 ? -7.368 0.910 5.532 1.00 98.38 85 SER A C 1
ATOM 704 O O . SER A 1 85 ? -6.736 0.067 6.165 1.00 98.38 85 SER A O 1
ATOM 706 N N . GLU A 1 86 ? -8.489 1.453 5.982 1.00 97.88 86 GLU A N 1
ATOM 707 C CA . GLU A 1 86 ? -9.247 0.987 7.138 1.00 97.88 86 GLU A CA 1
ATOM 708 C C . GLU A 1 86 ? -10.341 0.022 6.665 1.00 97.88 86 GLU A C 1
ATOM 710 O O . GLU A 1 86 ? -10.999 0.260 5.645 1.00 97.88 86 GLU A O 1
ATOM 715 N N . ILE A 1 87 ? -10.529 -1.071 7.406 1.00 96.69 87 ILE A N 1
ATOM 716 C CA . ILE A 1 87 ? -11.553 -2.090 7.110 1.00 96.69 87 ILE A CA 1
ATOM 717 C C . ILE A 1 87 ? -12.480 -2.372 8.300 1.00 96.69 87 ILE A C 1
ATOM 719 O O . ILE A 1 87 ? -13.410 -3.167 8.192 1.00 96.69 87 ILE A O 1
ATOM 723 N N . GLY A 1 88 ? -12.232 -1.726 9.437 1.00 94.38 88 GLY A N 1
ATOM 724 C CA . GLY A 1 88 ? -12.998 -1.856 10.670 1.00 94.38 88 GLY A CA 1
ATOM 725 C C . GLY A 1 88 ? -12.356 -1.041 11.787 1.00 94.38 88 GLY A C 1
ATOM 726 O O . GLY A 1 88 ? -11.329 -0.395 11.582 1.00 94.38 88 GLY A O 1
ATOM 727 N N . GLU A 1 89 ? -12.944 -1.087 12.981 1.00 94.94 89 GLU A N 1
ATOM 728 C CA . GLU A 1 89 ? -12.335 -0.458 14.152 1.00 94.94 89 GLU A CA 1
ATOM 729 C C . GLU A 1 89 ? -10.959 -1.080 14.399 1.00 94.94 89 GLU A C 1
ATOM 731 O O . GLU A 1 89 ? -10.837 -2.302 14.512 1.00 94.94 89 GLU A O 1
ATOM 736 N N . ASN A 1 90 ? -9.919 -0.241 14.439 1.00 97.19 90 ASN A N 1
ATOM 737 C CA . ASN A 1 90 ? -8.546 -0.658 14.730 1.00 97.19 90 ASN A CA 1
ATOM 738 C C . ASN A 1 90 ? -7.985 -1.744 13.790 1.00 97.19 90 ASN A C 1
ATOM 740 O O . ASN A 1 90 ? -6.994 -2.397 14.119 1.00 97.19 90 ASN A O 1
ATOM 744 N N . THR A 1 91 ? -8.607 -1.928 12.622 1.00 98.25 91 THR A N 1
ATOM 745 C CA . THR A 1 91 ? -8.264 -2.974 11.656 1.00 98.25 91 THR A CA 1
ATOM 746 C C . THR A 1 91 ? -7.986 -2.350 10.298 1.00 98.25 91 THR A C 1
ATOM 748 O O . THR A 1 91 ? -8.793 -1.581 9.763 1.00 98.25 91 THR A O 1
ATOM 751 N N . TYR A 1 92 ? -6.853 -2.719 9.715 1.00 98.69 92 TYR A N 1
ATOM 752 C CA . TYR A 1 92 ? -6.306 -2.082 8.528 1.00 98.69 92 TYR A CA 1
ATOM 753 C C . TYR A 1 92 ? -5.903 -3.112 7.479 1.00 98.69 92 TYR A C 1
ATOM 755 O O . TYR A 1 92 ? -5.641 -4.280 7.782 1.00 98.69 92 TYR A O 1
ATOM 763 N N . MET A 1 93 ? -5.836 -2.652 6.234 1.00 98.56 93 MET A N 1
ATOM 764 C CA . MET A 1 93 ? -5.319 -3.417 5.110 1.00 98.56 93 MET A CA 1
ATOM 765 C C . MET A 1 93 ? -4.255 -2.600 4.375 1.00 98.56 93 MET A C 1
ATOM 767 O O . MET A 1 93 ? -4.445 -1.414 4.095 1.00 98.56 93 MET A O 1
ATOM 771 N N . PHE A 1 94 ? -3.130 -3.245 4.098 1.00 98.69 94 PHE A N 1
ATOM 772 C CA . PHE A 1 94 ? -2.016 -2.724 3.321 1.00 98.69 94 PHE A CA 1
ATOM 773 C C . PHE A 1 94 ? -2.037 -3.368 1.939 1.00 98.69 94 PHE A C 1
ATOM 775 O O . PHE A 1 94 ? -2.191 -4.586 1.832 1.00 98.69 94 PHE A O 1
ATOM 782 N N . PHE A 1 95 ? -1.850 -2.557 0.906 1.00 98.44 95 PHE A N 1
ATOM 783 C CA . PHE A 1 95 ? -1.740 -2.993 -0.476 1.00 98.44 95 PHE A CA 1
ATOM 784 C C . PHE A 1 95 ? -0.445 -2.451 -1.066 1.00 98.44 95 PHE A C 1
ATOM 786 O O . PHE A 1 95 ? -0.143 -1.264 -0.917 1.00 98.44 95 PHE A O 1
ATOM 793 N N . TRP A 1 96 ? 0.264 -3.311 -1.782 1.00 98.12 96 TRP A N 1
ATOM 794 C CA . TRP A 1 96 ? 1.339 -2.948 -2.690 1.00 98.12 96 TRP A CA 1
ATOM 795 C C . TRP A 1 96 ? 0.987 -3.531 -4.049 1.00 98.12 96 TRP A C 1
ATOM 797 O O . TRP A 1 96 ? 1.021 -4.745 -4.232 1.00 98.12 96 TRP A O 1
ATOM 807 N N . PHE A 1 97 ? 0.633 -2.670 -4.994 1.00 97.31 97 PHE A N 1
ATOM 808 C CA . PHE A 1 97 ? 0.494 -3.063 -6.387 1.00 97.31 97 PHE A CA 1
ATOM 809 C C . PHE A 1 97 ? 1.807 -2.805 -7.111 1.00 97.31 97 PHE A C 1
ATOM 811 O O . PHE A 1 97 ? 2.256 -1.662 -7.156 1.00 97.31 97 PHE A O 1
ATOM 818 N N . ASP A 1 98 ? 2.407 -3.861 -7.635 1.00 94.38 98 ASP A N 1
ATOM 819 C CA . ASP A 1 98 ? 3.643 -3.810 -8.404 1.00 94.38 98 ASP A CA 1
ATOM 820 C C . ASP A 1 98 ? 3.343 -3.568 -9.895 1.00 94.38 98 ASP A C 1
ATOM 822 O O . ASP A 1 98 ? 2.359 -4.090 -10.436 1.00 94.38 98 ASP A O 1
ATOM 826 N N . MET A 1 99 ? 4.145 -2.725 -10.551 1.00 91.62 99 MET A N 1
ATOM 827 C CA . MET A 1 99 ? 3.828 -2.195 -11.882 1.00 91.62 99 MET A CA 1
ATOM 828 C C . MET A 1 99 ? 3.778 -3.247 -12.986 1.00 91.62 99 MET A C 1
ATOM 830 O O . MET A 1 99 ? 3.015 -3.082 -13.945 1.00 91.62 99 MET A O 1
ATOM 834 N N . ASP A 1 100 ? 4.572 -4.309 -12.859 1.00 83.56 100 ASP A N 1
ATOM 835 C CA . ASP A 1 100 ? 4.584 -5.426 -13.802 1.00 83.56 100 ASP A CA 1
ATOM 836 C C . ASP A 1 100 ? 3.737 -6.620 -13.323 1.00 83.56 100 ASP A C 1
ATOM 838 O O . ASP A 1 100 ? 3.677 -7.651 -13.997 1.00 83.56 100 ASP A O 1
ATOM 842 N N . VAL A 1 101 ? 2.998 -6.411 -12.225 1.00 84.88 101 VAL A N 1
ATOM 843 C CA . VAL A 1 101 ? 2.047 -7.314 -11.567 1.00 84.88 101 VAL A CA 1
ATOM 844 C C . VAL A 1 101 ? 2.639 -8.635 -11.080 1.00 84.88 101 VAL A C 1
ATOM 846 O O . VAL A 1 101 ? 1.871 -9.547 -10.741 1.00 84.88 101 VAL A O 1
ATOM 849 N N . SER A 1 102 ? 3.966 -8.763 -11.051 1.00 81.62 102 SER A N 1
ATOM 850 C CA . SER A 1 102 ? 4.640 -9.992 -10.635 1.00 81.62 102 SER A CA 1
ATOM 851 C C . SER A 1 102 ? 4.779 -10.088 -9.115 1.00 81.62 102 SER A C 1
ATOM 853 O O . SER A 1 102 ? 4.607 -11.178 -8.557 1.00 81.62 102 SER A O 1
ATOM 855 N N . ASP A 1 103 ? 4.944 -8.944 -8.442 1.00 89.44 103 ASP A N 1
ATOM 856 C CA . ASP A 1 103 ? 5.370 -8.883 -7.042 1.00 89.44 103 ASP A CA 1
ATOM 857 C C . ASP A 1 103 ? 4.399 -8.093 -6.138 1.00 89.44 103 ASP A C 1
ATOM 859 O O . ASP A 1 103 ? 4.812 -7.381 -5.224 1.00 89.44 103 ASP A O 1
ATOM 863 N N . CYS A 1 104 ? 3.077 -8.211 -6.338 1.00 96.75 104 CYS A N 1
ATOM 864 C CA . CYS A 1 104 ? 2.116 -7.491 -5.488 1.00 96.75 104 CYS A CA 1
ATOM 865 C C . CYS A 1 104 ? 1.992 -8.097 -4.081 1.00 96.75 104 CYS A C 1
ATOM 867 O O . CYS A 1 104 ? 1.978 -9.324 -3.903 1.00 96.75 104 CYS A O 1
ATOM 869 N N . TYR A 1 105 ? 1.810 -7.232 -3.076 1.00 97.69 105 TYR A N 1
ATOM 870 C CA . TYR A 1 105 ? 1.633 -7.612 -1.671 1.00 97.69 105 TYR A CA 1
ATOM 871 C C . TYR A 1 105 ? 0.278 -7.162 -1.128 1.00 97.69 105 TYR A C 1
ATOM 873 O O . TYR A 1 105 ? -0.255 -6.110 -1.488 1.00 97.69 105 TYR A O 1
ATOM 881 N N . ILE A 1 106 ? -0.259 -7.937 -0.192 1.00 98.12 106 ILE A N 1
ATOM 882 C CA . ILE A 1 106 ? -1.466 -7.580 0.548 1.00 98.12 106 ILE A CA 1
ATOM 883 C C . ILE A 1 106 ? -1.350 -8.074 1.983 1.00 98.12 106 ILE A C 1
ATOM 885 O O . ILE A 1 106 ? -0.939 -9.204 2.227 1.00 98.12 106 ILE A O 1
ATOM 889 N N . GLY A 1 107 ? -1.699 -7.236 2.949 1.00 98.19 107 GLY A N 1
ATOM 890 C CA . GLY A 1 107 ? -1.639 -7.611 4.357 1.00 98.19 107 GLY A CA 1
ATOM 891 C C . GLY A 1 107 ? -2.809 -7.049 5.135 1.00 98.19 107 GLY A C 1
ATOM 892 O O . GLY A 1 107 ? -3.299 -5.963 4.829 1.00 98.19 107 GLY A O 1
ATOM 893 N N . ARG A 1 108 ? -3.247 -7.774 6.161 1.00 98.06 108 ARG A N 1
ATOM 894 C CA . ARG A 1 108 ? -4.282 -7.326 7.097 1.00 98.06 108 ARG A CA 1
ATOM 895 C C . ARG A 1 108 ? -3.716 -7.352 8.505 1.00 98.06 108 ARG A C 1
ATOM 897 O O . ARG A 1 108 ? -3.048 -8.313 8.864 1.00 98.06 108 ARG A O 1
ATOM 904 N N . PHE A 1 109 ? -3.996 -6.326 9.297 1.00 98.56 109 PHE A N 1
ATOM 905 C CA . PHE A 1 109 ? -3.535 -6.262 10.681 1.00 98.56 109 PHE A CA 1
ATOM 906 C C . PHE A 1 109 ? -4.520 -5.525 11.583 1.00 98.56 109 PHE A C 1
ATOM 908 O O . PHE A 1 109 ? -5.286 -4.669 11.130 1.00 98.56 109 PHE A O 1
ATOM 915 N N . GLU A 1 110 ? -4.461 -5.850 12.868 1.00 98.12 110 GLU A N 1
ATOM 916 C CA . GLU A 1 110 ? -5.163 -5.150 13.937 1.00 98.12 110 GLU A CA 1
ATOM 917 C C . GLU A 1 110 ? -4.162 -4.505 14.898 1.00 98.12 110 GLU A C 1
ATOM 919 O O . GLU A 1 110 ? -3.033 -4.971 15.070 1.00 98.12 110 GLU A O 1
ATOM 924 N N . THR A 1 111 ? -4.543 -3.396 15.528 1.00 98.25 111 THR A N 1
ATOM 925 C CA . THR A 1 111 ? -3.655 -2.744 16.492 1.00 98.25 111 THR A CA 1
ATOM 926 C C . THR A 1 111 ? -4.376 -1.854 17.491 1.00 98.25 111 THR A C 1
ATOM 928 O O . THR A 1 111 ? -5.438 -1.321 17.223 1.00 98.25 111 THR A O 1
ATOM 931 N N . THR A 1 112 ? -3.765 -1.633 18.651 1.00 97.94 112 THR A N 1
ATOM 932 C CA . THR A 1 112 ? -4.221 -0.643 19.634 1.00 97.94 112 THR A CA 1
ATOM 933 C C . THR A 1 112 ? -3.626 0.750 19.409 1.00 97.94 112 THR A C 1
ATOM 935 O O . THR A 1 112 ? -3.964 1.686 20.137 1.00 97.94 112 THR A O 1
ATOM 938 N N . ASP A 1 113 ? -2.725 0.904 18.434 1.00 98.12 113 ASP A N 1
ATOM 939 C CA . ASP A 1 113 ? -2.203 2.211 18.050 1.00 98.12 113 ASP A CA 1
ATOM 940 C C . ASP A 1 113 ? -3.301 3.078 17.417 1.00 98.12 113 ASP A C 1
ATOM 942 O O . ASP A 1 113 ? -4.205 2.592 16.743 1.00 98.12 113 ASP A O 1
ATOM 946 N N . SER A 1 114 ? -3.217 4.395 17.624 1.00 97.88 114 SER A N 1
ATOM 947 C CA . SER A 1 114 ? -4.150 5.326 16.990 1.00 97.88 114 SER A CA 1
ATOM 948 C C . SER A 1 114 ? -3.982 5.327 15.470 1.00 97.88 114 SER A C 1
ATOM 950 O O . SER A 1 114 ? -2.885 5.113 14.953 1.00 97.88 114 SER A O 1
ATOM 952 N N . LYS A 1 115 ? -5.052 5.676 14.749 1.00 98.06 115 LYS A N 1
ATOM 953 C CA . LYS A 1 115 ? -5.036 5.834 13.285 1.00 98.06 115 LYS A CA 1
ATOM 954 C C . LYS A 1 115 ? -3.866 6.690 12.787 1.00 98.06 115 LYS A C 1
ATOM 956 O O . LYS A 1 115 ? -3.193 6.295 11.841 1.00 98.06 115 LYS A O 1
ATOM 961 N N . ASP A 1 116 ? -3.579 7.802 13.465 1.00 98.00 116 ASP A N 1
ATOM 962 C CA . ASP A 1 116 ? -2.455 8.682 13.120 1.00 98.00 116 ASP A CA 1
ATOM 963 C C . ASP A 1 116 ? -1.107 7.960 13.234 1.00 98.00 116 ASP A C 1
ATOM 965 O O . ASP A 1 116 ? -0.293 8.037 12.322 1.00 98.00 116 ASP A O 1
ATOM 969 N N . LYS A 1 117 ? -0.895 7.159 14.288 1.00 98.19 117 LYS A N 1
ATOM 970 C CA . LYS A 1 117 ? 0.328 6.354 14.429 1.00 98.19 117 LYS A CA 1
ATOM 971 C C . LYS A 1 117 ? 0.453 5.279 13.353 1.00 98.19 117 LYS A C 1
ATOM 973 O O . LYS A 1 117 ? 1.567 4.948 12.947 1.00 98.19 117 LYS A O 1
ATOM 978 N N . VAL A 1 118 ? -0.664 4.699 12.914 1.00 98.56 118 VAL A N 1
ATOM 979 C CA . VAL A 1 118 ? -0.666 3.728 11.813 1.00 98.56 118 VAL A CA 1
ATOM 980 C C . VAL A 1 118 ? -0.268 4.417 10.507 1.00 98.56 118 VAL A C 1
ATOM 982 O O . VAL A 1 118 ? 0.621 3.922 9.815 1.00 98.56 118 VAL A O 1
ATOM 985 N N . ILE A 1 119 ? -0.835 5.589 10.213 1.00 98.44 119 ILE A N 1
ATOM 986 C CA . ILE A 1 119 ? -0.453 6.402 9.048 1.00 98.44 119 ILE A CA 1
ATOM 987 C C . ILE A 1 119 ? 1.030 6.797 9.119 1.00 98.44 119 ILE A C 1
ATOM 989 O O . ILE A 1 119 ? 1.765 6.578 8.156 1.00 98.44 119 ILE A O 1
ATOM 993 N N . ASP A 1 120 ? 1.494 7.291 10.268 1.00 98.50 120 ASP A N 1
ATOM 994 C CA . ASP A 1 120 ? 2.895 7.668 10.475 1.00 98.50 120 ASP A CA 1
ATOM 995 C C . ASP A 1 120 ? 3.829 6.482 10.243 1.00 98.50 120 ASP A C 1
ATOM 997 O O . ASP A 1 120 ? 4.883 6.634 9.635 1.00 98.50 120 ASP A O 1
ATOM 1001 N N . SER A 1 121 ? 3.446 5.276 10.668 1.00 98.62 121 SER A N 1
ATOM 1002 C CA . SER A 1 121 ? 4.265 4.079 10.467 1.00 98.62 121 SER A CA 1
ATOM 1003 C C . SER A 1 121 ? 4.513 3.750 8.987 1.00 98.62 121 SER A C 1
ATOM 1005 O O . SER A 1 121 ? 5.577 3.218 8.652 1.00 98.62 121 SER A O 1
ATOM 1007 N N . LEU A 1 122 ? 3.559 4.068 8.105 1.00 98.62 122 LEU A N 1
ATOM 1008 C CA . LEU A 1 122 ? 3.711 3.885 6.666 1.00 98.62 122 LEU A CA 1
ATOM 1009 C C . LEU A 1 122 ? 4.684 4.917 6.103 1.00 98.62 122 LEU A C 1
ATOM 1011 O O . LEU A 1 122 ? 5.645 4.545 5.433 1.00 98.62 122 LEU A O 1
ATOM 1015 N N . THR A 1 123 ? 4.497 6.190 6.446 1.00 98.12 123 THR A N 1
ATOM 1016 C CA . THR A 1 123 ? 5.410 7.272 6.048 1.00 98.12 123 THR A CA 1
ATOM 1017 C C . THR A 1 123 ? 6.832 7.018 6.555 1.00 98.12 123 THR A C 1
ATOM 1019 O O . THR A 1 123 ? 7.802 7.189 5.823 1.00 98.12 123 THR A O 1
ATOM 1022 N N . ASN A 1 124 ? 6.968 6.529 7.787 1.00 98.44 124 ASN A N 1
ATOM 1023 C CA . ASN A 1 124 ? 8.237 6.138 8.396 1.00 98.44 124 ASN A CA 1
ATOM 1024 C C . ASN A 1 124 ? 8.931 5.017 7.619 1.00 98.44 124 ASN A C 1
ATOM 1026 O O . ASN A 1 124 ? 10.153 5.029 7.484 1.00 98.44 124 ASN A O 1
ATOM 1030 N N . TRP A 1 125 ? 8.163 4.038 7.134 1.00 98.19 125 TRP A N 1
ATOM 1031 C CA . TRP A 1 125 ? 8.693 2.969 6.295 1.00 98.19 125 TRP A CA 1
ATOM 1032 C C . TRP A 1 125 ? 9.157 3.509 4.940 1.00 98.19 125 TRP A C 1
ATOM 1034 O O . TRP A 1 125 ? 10.304 3.272 4.577 1.00 98.19 125 TRP A O 1
ATOM 1044 N N . LEU A 1 126 ? 8.326 4.297 4.251 1.00 97.75 126 LEU A N 1
ATOM 1045 C CA . LEU A 1 126 ? 8.670 4.900 2.959 1.00 97.75 126 LEU A CA 1
ATOM 1046 C C . LEU A 1 126 ? 9.911 5.803 3.048 1.00 97.75 126 LEU A C 1
ATOM 1048 O O . LEU A 1 126 ? 10.804 5.702 2.212 1.00 97.75 126 LEU A O 1
ATOM 1052 N N . ASN A 1 127 ? 10.010 6.637 4.089 1.00 97.75 127 ASN A N 1
ATOM 1053 C CA . ASN A 1 127 ? 11.189 7.473 4.335 1.00 97.75 127 ASN A CA 1
ATOM 1054 C C . ASN A 1 127 ? 12.445 6.635 4.546 1.00 97.75 127 ASN A C 1
ATOM 1056 O O . ASN A 1 127 ? 13.467 6.916 3.935 1.00 97.75 127 ASN A O 1
ATOM 1060 N N . LYS A 1 128 ? 12.352 5.573 5.353 1.00 96.94 128 LYS A N 1
ATOM 1061 C CA . LYS A 1 128 ? 13.480 4.669 5.569 1.00 96.94 128 LYS A CA 1
ATOM 1062 C C . LYS A 1 128 ? 13.935 4.012 4.258 1.00 96.94 128 LYS A C 1
ATOM 1064 O O . LYS A 1 128 ? 15.130 3.925 4.021 1.00 96.94 128 LYS A O 1
ATOM 1069 N N . GLN A 1 129 ? 13.005 3.555 3.414 1.00 95.38 129 GLN A N 1
ATOM 1070 C CA . GLN A 1 129 ? 13.351 2.959 2.114 1.00 95.38 129 GLN A CA 1
ATOM 1071 C C . GLN A 1 129 ? 14.012 3.975 1.172 1.00 95.38 129 GLN A C 1
ATOM 1073 O O . GLN A 1 129 ? 14.983 3.645 0.501 1.00 95.38 129 GLN A O 1
ATOM 1078 N N . LYS A 1 130 ? 13.539 5.223 1.173 1.00 94.88 130 LYS A N 1
ATOM 1079 C CA . LYS A 1 130 ? 14.165 6.319 0.430 1.00 94.88 130 LYS A CA 1
ATOM 1080 C C . LYS A 1 130 ? 15.585 6.625 0.917 1.00 94.88 130 LYS A C 1
ATOM 1082 O O . LYS A 1 130 ? 16.483 6.776 0.100 1.00 94.88 130 LYS A O 1
ATOM 1087 N N . GLU A 1 131 ? 15.787 6.706 2.232 1.00 95.56 131 GLU A N 1
ATOM 1088 C CA . GLU A 1 131 ? 17.106 6.925 2.846 1.00 95.56 131 GLU A CA 1
ATOM 1089 C C . GLU A 1 131 ? 18.090 5.793 2.505 1.00 95.56 131 GLU A C 1
ATOM 1091 O O . GLU A 1 131 ? 19.266 6.050 2.275 1.00 95.56 131 GLU A O 1
ATOM 1096 N N . GLU A 1 132 ? 17.615 4.545 2.422 1.00 93.75 132 GLU A N 1
ATOM 1097 C CA . GLU A 1 132 ? 18.437 3.388 2.029 1.00 93.75 132 GLU A CA 1
ATOM 1098 C C . GLU A 1 132 ? 18.932 3.455 0.573 1.00 93.75 132 GLU A C 1
ATOM 1100 O O . GLU A 1 132 ? 19.940 2.827 0.264 1.00 93.75 132 GLU A O 1
ATOM 1105 N N . ASN A 1 133 ? 18.270 4.230 -0.292 1.00 91.56 133 ASN A N 1
ATOM 1106 C CA . ASN A 1 133 ? 18.663 4.445 -1.690 1.00 91.56 133 ASN A CA 1
ATOM 1107 C C . ASN A 1 133 ? 19.341 5.812 -1.915 1.00 91.56 133 ASN A C 1
ATOM 1109 O O . ASN A 1 133 ? 19.633 6.191 -3.050 1.00 91.56 133 ASN A O 1
ATOM 1113 N N . GLU A 1 134 ? 19.592 6.588 -0.855 1.00 90.62 134 GLU A N 1
ATOM 1114 C CA . GLU A 1 134 ? 20.197 7.912 -0.981 1.00 90.62 134 GLU A CA 1
ATOM 1115 C C . GLU A 1 134 ? 21.658 7.814 -1.452 1.00 90.62 134 GLU A C 1
ATOM 1117 O O . GLU A 1 134 ? 22.514 7.233 -0.790 1.00 90.62 134 GLU A O 1
ATOM 1122 N N . GLY A 1 135 ? 21.955 8.442 -2.592 1.00 88.88 135 GLY A N 1
ATOM 1123 C CA . GLY A 1 135 ? 23.305 8.491 -3.163 1.00 88.88 135 GLY A CA 1
ATOM 1124 C C . GLY A 1 135 ? 23.641 7.356 -4.133 1.00 88.88 135 GLY A C 1
ATOM 1125 O O . GLY A 1 135 ? 24.716 7.402 -4.730 1.00 88.88 135 GLY A O 1
ATOM 1126 N N . GLU A 1 136 ? 22.735 6.396 -4.330 1.00 91.81 136 GLU A N 1
ATOM 1127 C CA . GLU A 1 136 ? 22.846 5.396 -5.398 1.00 91.81 136 GLU A CA 1
ATOM 1128 C C . GLU A 1 136 ? 22.623 6.040 -6.787 1.00 91.81 136 GLU A C 1
ATOM 1130 O O . GLU A 1 136 ? 22.230 7.200 -6.899 1.00 91.81 136 GLU A O 1
ATOM 1135 N N . GLU A 1 137 ? 22.914 5.337 -7.881 1.00 92.25 137 GLU A N 1
ATOM 1136 C CA . GLU A 1 137 ? 22.579 5.826 -9.228 1.00 92.25 137 GLU A CA 1
ATOM 1137 C C . GLU A 1 137 ? 21.196 5.322 -9.651 1.00 92.25 137 GLU A C 1
ATOM 1139 O O . GLU A 1 137 ? 20.897 4.138 -9.519 1.00 92.25 137 GLU A O 1
ATOM 1144 N N . PHE A 1 138 ? 20.364 6.214 -10.197 1.00 92.62 138 PHE A N 1
ATOM 1145 C CA . PHE A 1 138 ? 19.058 5.845 -10.739 1.00 92.62 138 PHE A CA 1
ATOM 1146 C C . PHE A 1 138 ? 19.162 5.464 -12.218 1.00 92.62 138 PHE A C 1
ATOM 1148 O O . PHE A 1 138 ? 19.683 6.233 -13.035 1.00 92.62 138 PHE A O 1
ATOM 1155 N N . TYR A 1 139 ? 18.571 4.330 -12.583 1.00 92.19 139 TYR A N 1
ATOM 1156 C CA . TYR A 1 139 ? 18.509 3.833 -13.952 1.00 92.19 139 TYR A CA 1
ATOM 1157 C C . TYR A 1 139 ? 17.053 3.610 -14.377 1.00 92.19 139 TYR A C 1
ATOM 1159 O O . TYR A 1 139 ? 16.323 2.809 -13.801 1.00 92.19 139 TYR A O 1
ATOM 1167 N N . GLU A 1 140 ? 16.614 4.322 -15.412 1.00 90.75 140 GLU A N 1
ATOM 1168 C CA . GLU A 1 140 ? 15.234 4.244 -15.900 1.00 90.75 140 GLU A CA 1
ATOM 1169 C C . GLU A 1 140 ? 14.897 2.857 -16.472 1.0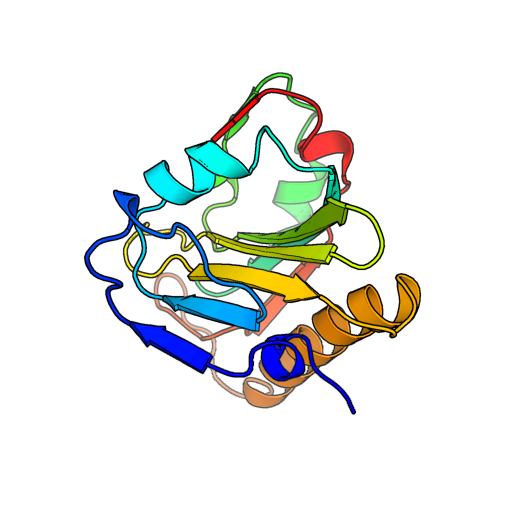0 90.75 140 GLU A C 1
ATOM 1171 O O . GLU A 1 140 ? 15.670 2.274 -17.238 1.00 90.75 140 GLU A O 1
ATOM 1176 N N . GLY A 1 141 ? 13.716 2.344 -16.119 1.00 88.50 141 GLY A N 1
ATOM 1177 C CA . GLY A 1 141 ? 13.190 1.069 -16.611 1.00 88.50 141 GLY A CA 1
ATOM 1178 C C . GLY A 1 141 ? 13.729 -0.178 -15.906 1.00 88.50 141 GLY A C 1
ATOM 1179 O O . GLY A 1 141 ? 13.392 -1.285 -16.324 1.00 88.50 141 GLY A O 1
ATOM 1180 N N . ILE A 1 142 ? 14.535 -0.022 -14.854 1.00 89.50 142 ILE A N 1
ATOM 1181 C CA . ILE A 1 142 ? 14.897 -1.112 -13.941 1.00 89.50 142 ILE A CA 1
ATOM 1182 C C . ILE A 1 142 ? 14.381 -0.813 -12.536 1.00 89.50 142 ILE A C 1
ATOM 1184 O O . ILE A 1 142 ? 14.070 0.331 -12.221 1.00 89.50 142 ILE A O 1
ATOM 1188 N N . ASP A 1 143 ? 14.280 -1.841 -11.702 1.00 91.56 143 ASP A N 1
ATOM 1189 C CA . ASP A 1 143 ? 13.920 -1.671 -10.299 1.00 91.56 143 ASP A CA 1
ATOM 1190 C C . ASP A 1 143 ? 15.090 -1.048 -9.524 1.00 91.56 143 ASP A C 1
ATOM 1192 O O . ASP A 1 143 ? 16.131 -1.683 -9.341 1.00 91.56 143 ASP A O 1
ATOM 1196 N N . ASN A 1 144 ? 14.916 0.196 -9.076 1.00 92.06 144 ASN A N 1
ATOM 1197 C CA . ASN A 1 144 ? 15.898 0.927 -8.269 1.00 92.06 144 ASN A CA 1
ATOM 1198 C C . ASN A 1 144 ? 15.591 0.851 -6.762 1.00 92.06 144 ASN A C 1
ATOM 1200 O O . ASN A 1 144 ? 16.146 1.624 -5.983 1.00 92.06 144 ASN A O 1
ATOM 1204 N N . GLY A 1 145 ? 14.656 -0.008 -6.341 1.00 92.50 145 GLY A N 1
ATOM 1205 C CA . GLY A 1 145 ? 14.038 0.121 -5.025 1.00 92.50 145 GLY A CA 1
ATOM 1206 C C . GLY A 1 145 ? 13.232 1.420 -4.913 1.00 92.50 145 GLY A C 1
ATOM 1207 O O . GLY A 1 145 ? 12.963 2.103 -5.900 1.00 92.50 145 GLY A O 1
ATOM 1208 N N . ILE A 1 146 ? 12.797 1.775 -3.702 1.00 94.19 146 ILE A N 1
ATOM 1209 C CA . ILE A 1 146 ? 12.003 2.994 -3.490 1.00 94.19 146 ILE A CA 1
ATOM 1210 C C . ILE A 1 146 ? 12.937 4.208 -3.455 1.00 94.19 146 ILE A C 1
ATOM 1212 O O . ILE A 1 146 ? 13.374 4.630 -2.385 1.00 94.19 146 ILE A O 1
ATOM 1216 N N . TRP A 1 147 ? 13.211 4.791 -4.622 1.00 94.19 147 TRP A N 1
ATOM 1217 C CA . TRP A 1 147 ? 14.031 6.000 -4.745 1.00 94.19 147 TRP A CA 1
ATOM 1218 C C . TRP A 1 147 ? 13.328 7.234 -4.165 1.00 94.19 147 TRP A C 1
ATOM 1220 O O . TRP A 1 147 ? 13.920 8.074 -3.486 1.00 94.19 147 TRP A O 1
ATOM 1230 N N . ASN A 1 148 ? 12.029 7.362 -4.435 1.00 95.12 148 ASN A N 1
ATOM 1231 C CA . ASN A 1 148 ? 11.175 8.422 -3.914 1.00 95.12 148 ASN A CA 1
ATOM 1232 C C . ASN A 1 148 ? 9.699 7.983 -3.963 1.00 95.12 148 ASN A C 1
ATOM 1234 O O . ASN A 1 148 ? 9.380 6.888 -4.426 1.00 95.12 148 ASN A O 1
ATOM 1238 N N . TYR A 1 149 ? 8.791 8.817 -3.458 1.00 95.75 149 TYR A N 1
ATOM 1239 C CA . TYR A 1 149 ? 7.354 8.554 -3.500 1.00 95.75 149 TYR A CA 1
ATOM 1240 C C . TYR A 1 149 ? 6.544 9.855 -3.487 1.00 95.75 149 TYR A C 1
ATOM 1242 O O . TYR A 1 149 ? 7.007 10.891 -3.000 1.00 95.75 149 TYR A O 1
ATOM 1250 N N . HIS A 1 150 ? 5.306 9.788 -3.977 1.00 95.12 150 HIS A N 1
ATOM 1251 C CA . HIS A 1 150 ? 4.382 10.921 -4.046 1.00 95.12 150 HIS A CA 1
ATOM 1252 C C . HIS A 1 150 ? 3.021 10.530 -3.486 1.00 95.12 150 HIS A C 1
ATOM 1254 O O . HIS A 1 150 ? 2.413 9.561 -3.939 1.00 95.12 150 HIS A O 1
ATOM 1260 N N . GLU A 1 151 ? 2.518 11.294 -2.515 1.00 95.00 151 GLU A N 1
ATOM 1261 C CA . GLU A 1 151 ? 1.158 11.097 -2.006 1.00 95.00 151 GLU A CA 1
ATOM 1262 C C . GLU A 1 151 ? 0.131 11.550 -3.050 1.00 95.00 151 GLU A C 1
ATOM 1264 O O . GLU A 1 151 ? 0.190 12.674 -3.560 1.00 95.00 151 GLU A O 1
ATOM 1269 N N . LEU A 1 152 ? -0.836 10.683 -3.346 1.00 92.31 152 LEU A N 1
ATOM 1270 C CA . LEU A 1 152 ? -1.951 11.001 -4.226 1.00 92.31 152 LEU A CA 1
ATOM 1271 C C . LEU A 1 152 ? -3.168 11.458 -3.402 1.00 92.31 152 LEU A C 1
ATOM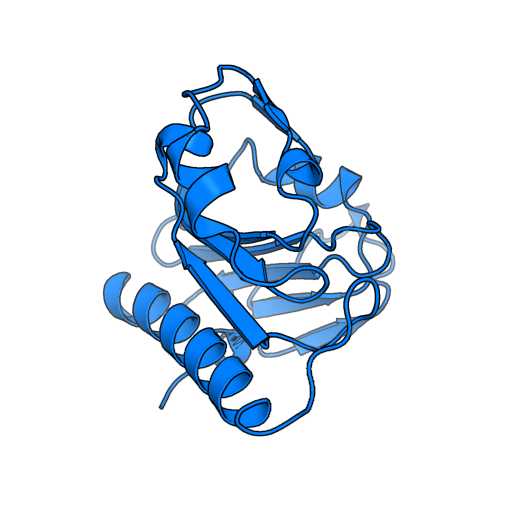 1273 O O . LEU A 1 152 ? -3.456 10.897 -2.343 1.00 92.31 152 LEU A O 1
ATOM 1277 N N . PRO A 1 153 ? -3.946 12.440 -3.889 1.00 91.06 153 PRO A N 1
ATOM 1278 C CA . PRO A 1 153 ? -5.254 12.746 -3.323 1.00 91.06 153 PRO A CA 1
ATOM 1279 C C . PRO A 1 153 ? -6.157 11.505 -3.266 1.00 91.06 153 PRO A C 1
ATOM 1281 O O . PRO A 1 153 ? -6.318 10.806 -4.264 1.00 91.06 153 PRO A O 1
ATOM 1284 N N . LEU A 1 154 ? -6.841 11.271 -2.141 1.00 91.31 154 LEU A N 1
ATOM 1285 C CA . LEU A 1 154 ? -7.780 10.142 -2.016 1.00 91.31 154 LEU A CA 1
ATOM 1286 C C . LEU A 1 154 ? -8.926 10.184 -3.036 1.00 91.31 154 LEU A C 1
ATOM 1288 O O . LEU A 1 154 ? -9.519 9.153 -3.330 1.00 91.31 154 LEU A O 1
ATOM 1292 N N . SER A 1 155 ? -9.206 11.348 -3.626 1.00 87.88 155 SER A N 1
ATOM 1293 C CA . SER A 1 155 ? -10.189 11.488 -4.703 1.00 87.88 155 SER A CA 1
ATOM 1294 C C . SER A 1 155 ? -9.834 10.711 -5.974 1.00 87.88 155 SER A C 1
ATOM 1296 O O . SER A 1 155 ? -10.708 10.484 -6.810 1.00 87.88 155 SER A O 1
ATOM 1298 N N . PHE A 1 156 ? -8.584 10.255 -6.117 1.00 86.19 156 PHE A N 1
ATOM 1299 C CA . PHE A 1 156 ? -8.195 9.284 -7.141 1.00 86.19 156 PHE A CA 1
ATOM 1300 C C . PHE A 1 156 ? -8.770 7.893 -6.891 1.00 86.19 156 PHE A C 1
ATOM 1302 O O . PHE A 1 156 ? -8.850 7.106 -7.822 1.00 86.19 156 PHE A O 1
ATOM 1309 N N . LEU A 1 157 ? -9.204 7.590 -5.675 1.00 88.19 157 LEU A N 1
ATOM 1310 C CA . LEU A 1 157 ? -9.810 6.314 -5.310 1.00 88.19 157 LEU A CA 1
ATOM 1311 C C . LEU A 1 157 ? -11.344 6.428 -5.185 1.00 88.19 157 LEU A C 1
ATOM 1313 O O . LEU A 1 157 ? -12.001 5.512 -4.702 1.00 88.19 157 LEU A O 1
ATOM 1317 N N . GLU A 1 158 ? -11.942 7.542 -5.632 1.00 84.56 158 GLU A N 1
ATOM 1318 C CA . GLU A 1 158 ? -13.398 7.727 -5.666 1.00 84.56 158 GLU A CA 1
ATOM 1319 C C . GLU A 1 158 ? -14.009 7.045 -6.900 1.00 84.56 158 GLU A C 1
ATOM 1321 O O . GLU A 1 158 ? -14.209 7.675 -7.940 1.00 84.56 158 GLU A O 1
ATOM 1326 N N . GLY A 1 159 ? -14.339 5.760 -6.781 1.00 86.94 159 GLY A N 1
ATOM 1327 C CA . GLY A 1 159 ? -14.983 5.004 -7.850 1.00 86.94 159 GLY A CA 1
ATOM 1328 C C . GLY A 1 159 ? -14.581 3.537 -7.862 1.00 86.94 159 GLY A C 1
ATOM 1329 O O . GLY A 1 159 ? -14.152 3.007 -6.843 1.00 86.94 159 GLY A O 1
ATOM 1330 N N . TRP A 1 160 ? -14.723 2.889 -9.020 1.00 92.62 160 TRP A N 1
ATOM 1331 C CA . TRP A 1 160 ? -14.189 1.536 -9.194 1.00 92.62 160 TRP A CA 1
ATOM 1332 C C . TRP A 1 160 ? -12.683 1.602 -9.437 1.00 92.62 160 TRP A C 1
ATOM 1334 O O . TRP A 1 160 ? -12.230 2.294 -10.350 1.00 92.62 160 TRP A O 1
ATOM 1344 N N . ILE A 1 161 ? -11.914 0.878 -8.641 1.00 93.38 161 ILE A N 1
ATOM 1345 C CA . ILE A 1 161 ? -10.458 0.821 -8.705 1.00 93.38 161 ILE A CA 1
ATOM 1346 C C . ILE A 1 161 ? -10.061 -0.525 -9.310 1.00 93.38 161 ILE A C 1
ATOM 1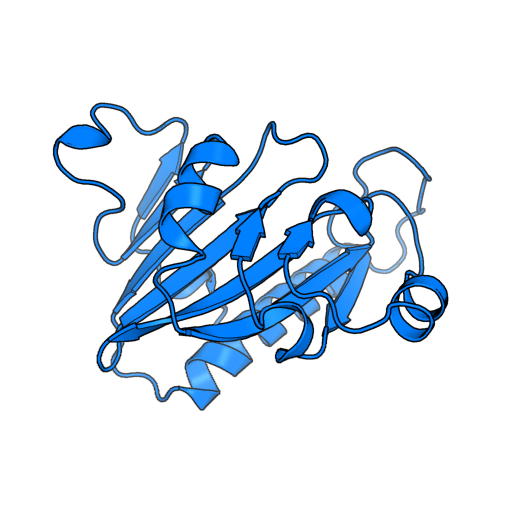348 O O . ILE A 1 161 ? -10.609 -1.568 -8.953 1.00 93.38 161 ILE A O 1
ATOM 1352 N N . SER A 1 162 ? -9.110 -0.501 -10.231 1.00 93.44 162 SER A N 1
ATOM 1353 C CA . SER A 1 162 ? -8.460 -1.701 -10.761 1.00 93.44 162 SER A CA 1
ATOM 1354 C C . SER A 1 162 ? -7.000 -1.399 -11.050 1.00 93.44 162 SER A C 1
ATOM 1356 O O . SER A 1 162 ? -6.673 -0.236 -11.310 1.00 93.44 162 SER A O 1
ATOM 1358 N N . PHE A 1 163 ? -6.146 -2.415 -11.090 1.00 89.56 163 PHE A N 1
ATOM 1359 C CA . PHE A 1 163 ? -4.782 -2.243 -11.575 1.00 89.56 163 PHE A CA 1
ATOM 1360 C C . PHE A 1 163 ? -4.707 -2.159 -13.104 1.00 89.56 163 PHE A C 1
ATOM 1362 O O . PHE A 1 163 ? -5.192 -3.049 -13.840 1.00 89.56 163 PHE A O 1
#

Foldseek 3Di:
DAALLVQAPEEAEPDPPCVVPPADASYKYKQDFLVVVLVPLLQWAWDWKKFFCFAHPDCPVVQVPDDQDQEFEPLVSVAKMWTWTHNDVQKIKIWIQGNVRRIIMIHIYGDPDDPVVSVVNHVVNLVVQCVVLPPPDDDHRDGSTRVDMDIHDCSSVNHRYGD